Protein AF-A0A968TS36-F1 (afdb_monomer_lite)

Secondary structure (DSSP, 8-state):
--HHHHHHHHHHS-HHHHHHHHHHHHHHHHHHHHHHHHHHHHHHHHHHHTT-----S-HHHHHHHHH-

Radius of gyration: 20.86 Å; chains: 1; bounding box: 39×23×51 Å

Sequence (68 aa):
MQFHLLVDEIRHLSLPEKQEMRNLLDKFLIEERRTEIARNHEQSLEAHRRGELEFSNDPARLRQLLEG

Structure (mmCIF, N/CA/C/O backbone):
data_AF-A0A968TS36-F1
#
_entry.id   AF-A0A968TS36-F1
#
loop_
_atom_site.group_PDB
_atom_site.id
_atom_site.type_symbol
_atom_site.label_atom_id
_atom_site.label_alt_id
_atom_site.label_comp_id
_atom_site.label_asym_id
_atom_site.label_entity_id
_atom_site.label_seq_id
_atom_site.pdbx_PDB_ins_code
_atom_site.Cartn_x
_atom_site.Cartn_y
_atom_site.Cartn_z
_atom_site.occupancy
_atom_site.B_iso_or_equiv
_atom_site.auth_seq_id
_atom_site.auth_comp_id
_atom_site.auth_asym_id
_atom_site.auth_atom_id
_atom_site.pdbx_PDB_model_num
ATOM 1 N N . MET A 1 1 ? -8.297 -2.966 -19.564 1.00 69.75 1 MET A N 1
ATOM 2 C CA . MET A 1 1 ? -7.016 -3.697 -19.664 1.00 69.75 1 MET A CA 1
ATOM 3 C C . MET A 1 1 ? -7.129 -4.972 -18.843 1.00 69.75 1 MET A C 1
ATOM 5 O O . MET A 1 1 ? -7.635 -4.901 -17.731 1.00 69.75 1 MET A O 1
ATOM 9 N N . GLN A 1 2 ? -6.758 -6.131 -19.388 1.00 95.00 2 GLN A N 1
ATOM 10 C CA . GLN A 1 2 ? -6.815 -7.403 -18.656 1.00 95.00 2 GLN A CA 1
ATOM 11 C C . GLN A 1 2 ? -5.540 -7.571 -17.820 1.00 95.00 2 GLN A C 1
ATOM 13 O O . GLN A 1 2 ? -4.456 -7.254 -18.299 1.00 95.00 2 GLN A O 1
ATOM 18 N N . PHE A 1 3 ? -5.656 -8.077 -16.587 1.00 94.31 3 PHE A N 1
ATOM 19 C CA . PHE A 1 3 ? -4.519 -8.188 -15.660 1.00 94.31 3 PHE A CA 1
ATOM 20 C C . PHE A 1 3 ? -3.334 -8.962 -16.254 1.00 94.31 3 PHE A C 1
ATOM 22 O O . PHE A 1 3 ? -2.189 -8.559 -16.091 1.00 94.31 3 PHE A O 1
ATOM 29 N N . HIS A 1 4 ? -3.600 -10.032 -17.007 1.00 95.44 4 HIS A N 1
ATOM 30 C CA . HIS A 1 4 ? -2.536 -10.821 -17.626 1.00 95.44 4 HIS A CA 1
ATOM 31 C C . HIS A 1 4 ? -1.743 -10.043 -18.690 1.00 95.44 4 HIS A C 1
ATOM 33 O O . HIS A 1 4 ? -0.547 -10.278 -18.814 1.00 95.44 4 HIS A O 1
ATOM 39 N N . LEU A 1 5 ? -2.374 -9.108 -19.415 1.00 96.88 5 LEU A N 1
ATOM 40 C CA . LEU A 1 5 ? -1.690 -8.258 -20.398 1.00 96.88 5 LEU A CA 1
ATOM 41 C C . LEU A 1 5 ? -0.757 -7.270 -19.697 1.00 96.88 5 LEU A C 1
ATOM 43 O O . LEU A 1 5 ? 0.397 -7.144 -20.080 1.00 96.88 5 LEU A O 1
ATOM 47 N N . LEU A 1 6 ? -1.222 -6.661 -18.603 1.00 95.12 6 LEU A N 1
ATOM 48 C CA . LEU A 1 6 ? -0.392 -5.786 -17.773 1.00 95.12 6 LEU A CA 1
ATOM 49 C C . LEU A 1 6 ? 0.833 -6.533 -17.225 1.00 95.12 6 LEU A C 1
ATOM 51 O O . LEU A 1 6 ? 1.949 -6.035 -17.297 1.00 95.12 6 LEU A O 1
ATOM 55 N N . VAL A 1 7 ? 0.645 -7.744 -16.696 1.00 95.31 7 VAL A N 1
ATOM 56 C CA . VAL A 1 7 ? 1.761 -8.563 -16.194 1.00 95.31 7 VAL A CA 1
ATOM 57 C C . VAL A 1 7 ? 2.764 -8.881 -17.304 1.00 95.31 7 VAL A C 1
ATOM 59 O O . VAL A 1 7 ? 3.972 -8.893 -17.056 1.00 95.31 7 VAL A O 1
ATOM 62 N N . ASP A 1 8 ? 2.280 -9.136 -18.519 1.00 95.94 8 ASP A N 1
ATOM 63 C CA . ASP A 1 8 ? 3.144 -9.392 -19.665 1.00 95.94 8 ASP A CA 1
ATOM 64 C C . ASP A 1 8 ? 3.933 -8.140 -20.077 1.00 95.94 8 ASP A C 1
ATOM 66 O O . ASP A 1 8 ? 5.143 -8.222 -20.268 1.00 95.94 8 ASP A O 1
ATOM 70 N N . GLU A 1 9 ? 3.313 -6.960 -20.098 1.00 96.06 9 GLU A N 1
ATOM 71 C CA . GLU A 1 9 ? 4.009 -5.686 -20.340 1.00 96.06 9 GLU A CA 1
ATOM 72 C C . GLU A 1 9 ? 5.116 -5.434 -19.304 1.00 96.06 9 GLU A C 1
ATOM 74 O O . GLU A 1 9 ? 6.260 -5.150 -19.665 1.00 96.06 9 GLU A O 1
ATOM 79 N N . ILE A 1 10 ? 4.826 -5.652 -18.016 1.00 95.50 10 ILE A N 1
ATOM 80 C CA . ILE A 1 10 ? 5.808 -5.516 -16.926 1.00 95.50 10 ILE A CA 1
ATOM 81 C C . ILE A 1 10 ? 6.995 -6.466 -17.124 1.00 95.50 10 ILE A C 1
ATOM 83 O O . ILE A 1 10 ? 8.140 -6.120 -16.819 1.00 95.50 10 ILE A O 1
ATOM 87 N N . ARG A 1 11 ? 6.755 -7.676 -17.646 1.00 95.38 11 ARG A N 1
ATOM 88 C CA . ARG A 1 11 ? 7.817 -8.660 -17.902 1.00 95.38 11 ARG A CA 1
ATOM 89 C C . ARG A 1 11 ? 8.832 -8.147 -18.922 1.00 95.38 11 ARG A C 1
ATOM 91 O O . ARG A 1 11 ? 10.020 -8.445 -18.765 1.00 95.38 11 ARG A O 1
ATOM 98 N N . HIS A 1 12 ? 8.391 -7.366 -19.903 1.00 97.19 12 HIS A N 1
ATOM 99 C CA . HIS A 1 12 ? 9.229 -6.848 -20.986 1.00 97.19 12 HIS A CA 1
ATOM 100 C C . HIS A 1 12 ? 9.977 -5.553 -20.636 1.00 97.19 12 HIS A C 1
ATOM 102 O O . HIS A 1 12 ? 10.875 -5.162 -21.377 1.00 97.19 12 HIS A O 1
ATOM 108 N N . LEU A 1 13 ? 9.681 -4.930 -19.491 1.00 97.75 13 LEU A N 1
ATOM 109 C CA . LEU A 1 13 ? 10.426 -3.771 -19.000 1.00 97.75 13 LEU A CA 1
ATOM 110 C C . LEU A 1 13 ? 11.908 -4.099 -18.757 1.00 97.75 13 LEU A C 1
ATOM 112 O O . LEU A 1 13 ? 12.275 -5.199 -18.313 1.00 97.75 13 LEU A O 1
ATOM 116 N N . SER A 1 14 ? 12.766 -3.110 -18.988 1.00 98.50 14 SER A N 1
ATOM 117 C CA . SER A 1 14 ? 14.172 -3.156 -18.596 1.00 98.50 14 SER A CA 1
ATOM 118 C C . SER A 1 14 ? 14.324 -3.236 -17.071 1.00 98.50 14 SER A C 1
ATOM 120 O O . SER A 1 14 ? 13.394 -2.969 -16.305 1.00 98.50 14 SER A O 1
ATOM 122 N N . LEU A 1 15 ? 15.512 -3.623 -16.595 1.00 97.81 15 LEU A N 1
ATOM 123 C CA . LEU A 1 15 ? 15.774 -3.705 -15.155 1.00 97.81 15 LEU A CA 1
ATOM 124 C C . LEU A 1 15 ? 15.541 -2.360 -14.427 1.00 97.81 15 LEU A C 1
ATOM 126 O O . LEU A 1 15 ? 14.849 -2.383 -13.408 1.00 97.81 15 LEU A O 1
ATOM 130 N N . PRO A 1 16 ? 16.026 -1.202 -14.926 1.00 98.38 16 PRO A N 1
ATOM 131 C CA . PRO A 1 16 ? 15.748 0.090 -14.295 1.00 98.38 16 PRO A CA 1
ATOM 132 C C . PRO A 1 16 ? 14.255 0.425 -14.227 1.00 98.38 16 PRO A C 1
ATOM 134 O O . PRO A 1 16 ? 13.775 0.876 -13.192 1.00 98.38 16 PRO A O 1
ATOM 137 N N . GLU A 1 17 ? 13.502 0.150 -15.294 1.00 98.25 17 GLU A N 1
ATOM 138 C CA . GLU A 1 17 ? 12.054 0.398 -15.335 1.00 98.25 17 GLU A CA 1
ATOM 139 C C . GLU A 1 17 ? 11.298 -0.489 -14.341 1.00 98.25 17 GLU A C 1
ATOM 141 O O . GLU A 1 17 ? 10.412 -0.011 -13.638 1.00 98.25 17 GLU A O 1
ATOM 146 N N . LYS A 1 18 ? 11.684 -1.765 -14.209 1.00 98.06 18 LYS A N 1
ATOM 147 C CA . LYS A 1 18 ? 11.132 -2.660 -13.176 1.00 98.06 18 LYS A CA 1
ATOM 148 C C . LYS A 1 18 ? 11.432 -2.158 -11.766 1.00 98.06 18 LYS A C 1
ATOM 150 O O . LYS A 1 18 ? 10.588 -2.287 -10.879 1.00 98.06 18 LYS A O 1
ATOM 155 N N . GLN A 1 19 ? 12.628 -1.613 -11.550 1.00 98.31 19 GLN A N 1
ATOM 156 C CA . GLN A 1 19 ? 13.024 -1.040 -10.266 1.00 98.31 19 GLN A CA 1
ATOM 157 C C . GLN A 1 19 ? 12.161 0.181 -9.927 1.00 98.31 19 GLN A C 1
ATOM 159 O O . GLN A 1 19 ? 11.636 0.271 -8.819 1.00 98.31 19 GLN A O 1
ATOM 164 N N . GLU A 1 20 ? 11.961 1.081 -10.890 1.00 98.06 20 GLU A N 1
ATOM 165 C CA . GLU A 1 20 ? 11.134 2.271 -10.695 1.00 98.06 20 GLU A CA 1
ATOM 166 C C . GLU A 1 20 ? 9.659 1.918 -10.508 1.00 98.06 20 GLU A C 1
ATOM 168 O O . GLU A 1 20 ? 9.000 2.443 -9.612 1.00 98.06 20 GLU A O 1
ATOM 173 N N . MET A 1 21 ? 9.150 0.953 -11.273 1.00 97.38 21 MET A N 1
ATOM 174 C CA . MET A 1 21 ? 7.788 0.466 -11.103 1.00 97.38 21 MET A CA 1
ATOM 175 C C . MET A 1 21 ? 7.550 -0.099 -9.701 1.00 97.38 21 MET A C 1
ATOM 177 O O . MET A 1 21 ? 6.512 0.180 -9.104 1.00 97.38 21 MET A O 1
ATOM 181 N N . ARG A 1 22 ? 8.510 -0.853 -9.151 1.00 97.44 22 ARG A N 1
ATOM 182 C CA . ARG A 1 22 ? 8.441 -1.316 -7.759 1.00 97.44 22 ARG A CA 1
ATOM 183 C C . ARG A 1 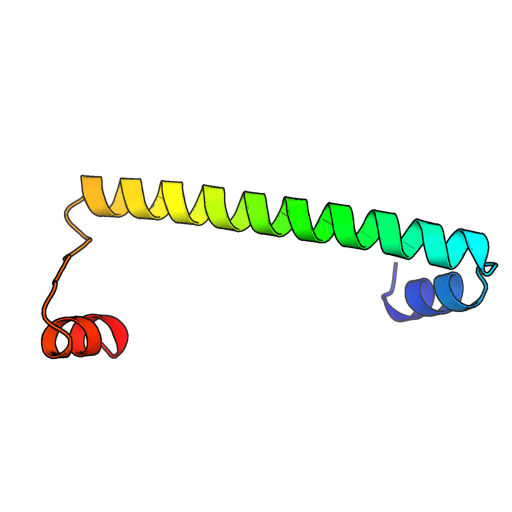22 ? 8.342 -0.134 -6.795 1.00 97.44 22 ARG A C 1
ATOM 185 O O . ARG A 1 22 ? 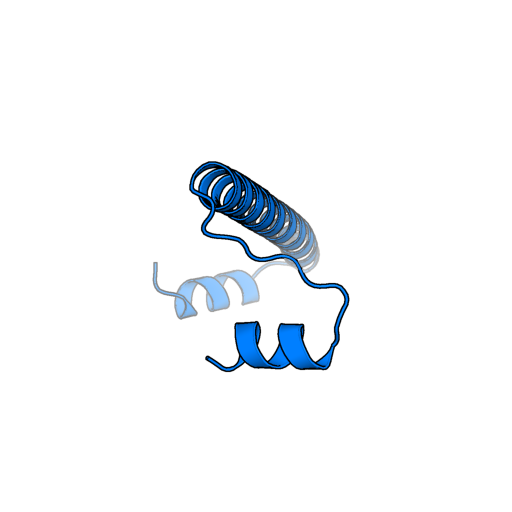7.430 -0.107 -5.979 1.00 97.44 22 ARG A O 1
ATOM 192 N N . ASN A 1 23 ? 9.223 0.857 -6.937 1.00 98.06 23 ASN A N 1
ATOM 193 C CA . ASN A 1 23 ? 9.223 2.042 -6.076 1.00 98.06 23 ASN A CA 1
ATOM 194 C C . ASN A 1 23 ? 7.880 2.791 -6.121 1.00 98.06 23 ASN A C 1
ATOM 196 O O . ASN A 1 23 ? 7.419 3.302 -5.101 1.00 98.06 23 ASN A O 1
ATOM 200 N N . LEU A 1 24 ? 7.264 2.889 -7.301 1.00 98.19 24 LEU A N 1
ATOM 201 C CA . LEU A 1 24 ? 5.962 3.531 -7.479 1.00 98.19 24 LEU A CA 1
ATOM 202 C C . LEU A 1 24 ? 4.832 2.712 -6.851 1.00 98.19 24 LEU A C 1
ATOM 204 O O . LEU A 1 24 ? 4.018 3.275 -6.121 1.00 98.19 24 LEU A O 1
ATOM 208 N N . LEU A 1 25 ? 4.804 1.397 -7.083 1.00 97.81 25 LEU A N 1
ATOM 209 C CA . LEU A 1 25 ? 3.807 0.506 -6.485 1.00 97.81 25 LEU A CA 1
ATOM 210 C C . LEU A 1 25 ? 3.870 0.533 -4.957 1.00 97.81 25 LEU A C 1
ATOM 212 O O . LEU A 1 25 ? 2.829 0.655 -4.317 1.00 97.81 25 LEU A O 1
ATOM 216 N N . ASP A 1 26 ? 5.069 0.504 -4.376 1.00 98.31 26 ASP A N 1
ATOM 217 C CA . ASP A 1 26 ? 5.245 0.587 -2.924 1.00 98.31 26 ASP A CA 1
ATOM 218 C C . ASP A 1 26 ? 4.655 1.892 -2.363 1.00 98.31 26 ASP A C 1
ATOM 220 O O . ASP A 1 26 ? 3.952 1.878 -1.351 1.00 98.31 26 ASP A O 1
ATOM 224 N N . LYS A 1 27 ? 4.871 3.026 -3.045 1.00 98.31 27 LYS A N 1
ATOM 225 C CA . LYS A 1 27 ? 4.273 4.317 -2.660 1.00 98.31 27 LYS A CA 1
ATOM 226 C C . LYS A 1 27 ? 2.749 4.286 -2.744 1.00 98.31 27 LYS A C 1
ATOM 228 O O . LYS A 1 27 ? 2.091 4.760 -1.822 1.00 98.31 27 LYS A O 1
ATOM 233 N N . PHE A 1 28 ? 2.184 3.732 -3.815 1.00 98.06 28 PHE A N 1
ATOM 234 C CA . PHE A 1 28 ? 0.730 3.653 -3.970 1.00 98.06 28 PHE A CA 1
ATOM 235 C C . PHE A 1 28 ? 0.086 2.767 -2.905 1.00 98.06 28 PHE A C 1
ATOM 237 O O . PHE A 1 28 ? -0.893 3.184 -2.294 1.00 98.06 28 PHE A O 1
ATOM 244 N N . LEU A 1 29 ? 0.684 1.615 -2.591 1.00 98.44 29 LEU A N 1
ATOM 245 C CA . LEU A 1 29 ? 0.207 0.738 -1.519 1.00 98.44 29 LEU A CA 1
ATOM 246 C C . LEU A 1 29 ? 0.231 1.430 -0.149 1.00 98.44 29 LEU A C 1
ATOM 248 O O . LEU A 1 29 ? -0.688 1.256 0.654 1.00 98.44 29 LEU A O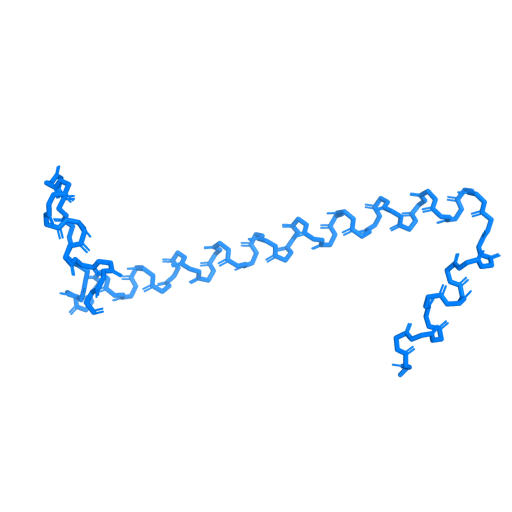 1
ATOM 252 N N . ILE A 1 30 ? 1.259 2.239 0.124 1.00 98.25 30 ILE A N 1
ATOM 253 C CA . ILE A 1 30 ? 1.330 3.040 1.353 1.00 98.25 30 ILE A CA 1
ATOM 254 C C . ILE A 1 30 ? 0.170 4.039 1.419 1.00 98.25 30 ILE A C 1
ATOM 256 O O . ILE A 1 30 ? -0.466 4.157 2.468 1.00 98.25 30 ILE A O 1
ATOM 260 N N . GLU A 1 31 ? -0.122 4.749 0.330 1.00 98.19 31 GLU A N 1
ATOM 261 C CA . GLU A 1 31 ? -1.222 5.718 0.302 1.00 98.19 31 GLU A CA 1
ATOM 262 C C . GLU A 1 31 ? -2.594 5.043 0.408 1.00 98.19 31 GLU A C 1
ATOM 264 O O . GLU A 1 31 ? -3.423 5.486 1.201 1.00 98.19 31 GLU A O 1
ATOM 269 N N . GLU A 1 32 ? -2.814 3.915 -0.272 1.00 98.12 32 GLU A N 1
ATOM 270 C CA . GLU A 1 32 ? -4.043 3.123 -0.123 1.00 98.12 32 GLU A CA 1
ATOM 271 C C . GLU A 1 32 ? -4.256 2.685 1.331 1.00 98.12 32 GLU A C 1
ATOM 273 O O . GLU A 1 32 ? -5.351 2.830 1.883 1.00 98.12 32 GLU A O 1
ATOM 278 N N . ARG A 1 33 ? -3.188 2.232 2.000 1.00 98.19 33 ARG A N 1
ATOM 279 C CA . ARG A 1 33 ? -3.242 1.870 3.420 1.00 98.19 33 ARG A CA 1
ATOM 280 C C . ARG A 1 33 ? -3.544 3.072 4.314 1.00 98.19 33 ARG A C 1
ATOM 282 O O . ARG A 1 33 ? -4.278 2.938 5.292 1.00 98.19 33 ARG A O 1
ATOM 289 N N . ARG A 1 34 ? -3.001 4.252 4.005 1.00 98.19 34 ARG A N 1
ATOM 290 C CA . ARG A 1 34 ? -3.309 5.495 4.734 1.00 98.19 34 ARG A CA 1
ATOM 291 C C . ARG A 1 34 ? -4.774 5.883 4.573 1.00 98.19 34 ARG A C 1
ATOM 293 O O . ARG A 1 34 ? -5.414 6.222 5.567 1.00 98.19 34 ARG A O 1
ATOM 300 N N . THR A 1 35 ? -5.321 5.780 3.364 1.00 97.94 35 THR A N 1
ATOM 301 C CA . THR A 1 35 ? -6.748 6.006 3.106 1.00 97.94 35 THR A CA 1
ATOM 302 C C . THR A 1 35 ? -7.619 5.015 3.875 1.00 97.94 35 THR A C 1
ATOM 304 O O . THR A 1 35 ? -8.602 5.421 4.495 1.00 97.94 35 THR A O 1
ATOM 307 N N . GLU A 1 36 ? -7.244 3.733 3.899 1.00 98.00 36 GLU A N 1
ATOM 308 C CA . GLU A 1 36 ? -7.939 2.709 4.685 1.00 98.00 36 GLU A CA 1
ATOM 309 C C . GLU A 1 36 ? -7.986 3.084 6.175 1.00 98.00 36 GLU A C 1
ATOM 311 O O . GLU A 1 36 ? -9.059 3.083 6.777 1.00 98.00 36 GLU A O 1
ATOM 316 N N . ILE A 1 37 ? -6.841 3.462 6.752 1.00 97.38 37 ILE A N 1
ATOM 317 C CA . ILE A 1 37 ? -6.731 3.883 8.156 1.00 97.38 37 ILE A CA 1
ATOM 318 C C . ILE A 1 37 ? -7.599 5.114 8.434 1.00 97.38 37 ILE A C 1
ATOM 320 O O . ILE A 1 37 ? -8.327 5.128 9.426 1.00 97.38 37 ILE A O 1
ATOM 324 N N . ALA A 1 38 ? -7.549 6.131 7.570 1.00 97.56 38 ALA A N 1
ATOM 325 C CA . ALA A 1 38 ? -8.336 7.353 7.733 1.00 97.56 38 ALA A CA 1
ATOM 326 C C . ALA A 1 38 ? -9.845 7.064 7.732 1.00 97.56 38 ALA A C 1
ATOM 328 O O . ALA A 1 38 ? -10.566 7.529 8.614 1.00 97.56 38 ALA A O 1
ATOM 329 N N . ARG A 1 39 ? -10.309 6.222 6.804 1.00 97.44 39 ARG A N 1
ATOM 330 C CA . ARG A 1 39 ? -11.706 5.781 6.745 1.00 97.44 39 ARG A CA 1
ATOM 331 C C . ARG A 1 39 ? -12.109 4.996 7.996 1.00 97.44 39 ARG A C 1
ATOM 333 O O . ARG A 1 39 ? -13.155 5.274 8.573 1.00 97.44 39 ARG A O 1
ATOM 340 N N . ASN A 1 40 ? -11.286 4.046 8.443 1.00 94.56 40 ASN A N 1
ATOM 341 C CA . ASN A 1 40 ? -11.569 3.263 9.652 1.00 94.56 40 ASN A CA 1
ATOM 342 C C . ASN A 1 40 ? -11.640 4.164 10.896 1.00 94.56 40 ASN A C 1
ATOM 344 O O . ASN A 1 40 ? -12.472 3.952 11.779 1.00 94.56 40 ASN A O 1
ATOM 348 N N . HIS A 1 41 ? -10.788 5.190 10.961 1.00 92.62 41 HIS A N 1
ATOM 349 C CA . HIS A 1 41 ? -10.810 6.184 12.027 1.00 92.62 41 HIS A CA 1
ATOM 350 C C . HIS A 1 41 ? -12.113 6.993 12.030 1.00 92.62 41 HIS A C 1
ATOM 352 O O . HIS A 1 41 ? -12.752 7.104 13.074 1.00 92.62 41 HIS A O 1
ATOM 358 N N . GLU A 1 42 ? -12.540 7.503 10.875 1.00 95.31 42 GLU A N 1
ATOM 359 C CA . GLU A 1 42 ? -13.798 8.245 10.744 1.00 95.31 42 GLU A CA 1
ATOM 360 C C . GLU A 1 42 ? -15.012 7.388 11.129 1.00 95.31 42 GLU A C 1
ATOM 362 O O . GLU A 1 42 ? -15.838 7.817 11.935 1.00 95.31 42 GLU A O 1
ATOM 367 N N . GLN A 1 43 ? -15.062 6.140 10.656 1.00 92.31 43 GLN A N 1
ATOM 368 C CA . GLN A 1 43 ? -16.104 5.179 11.029 1.00 92.31 43 GLN A CA 1
ATOM 369 C C . GLN A 1 43 ? -16.125 4.911 12.539 1.00 92.31 43 GLN A C 1
ATOM 371 O O . GLN A 1 43 ? -17.192 4.881 13.152 1.00 92.31 43 GLN A O 1
ATOM 376 N N . SER A 1 44 ? -14.950 4.767 13.157 1.00 87.81 44 SER A N 1
ATOM 377 C CA . SER A 1 44 ? -14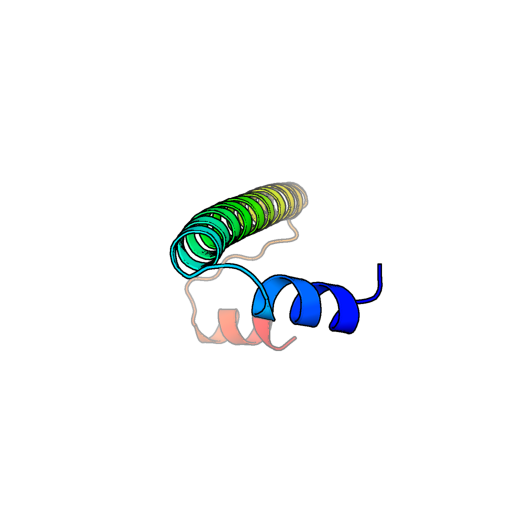.833 4.566 14.604 1.00 87.81 44 SER A CA 1
ATOM 378 C C . SER A 1 44 ? -15.313 5.793 15.385 1.00 87.81 44 SER A C 1
ATOM 380 O O . SER A 1 44 ? -16.010 5.660 16.387 1.00 87.81 44 SER A O 1
ATOM 382 N N . LEU A 1 45 ? -14.997 7.005 14.920 1.00 90.81 45 LEU A N 1
ATOM 383 C CA . LEU A 1 45 ? -15.502 8.236 15.531 1.00 90.81 45 LEU A CA 1
ATOM 384 C C . LEU A 1 45 ? -17.024 8.349 15.419 1.00 90.81 45 LEU A C 1
ATOM 386 O O . LEU A 1 45 ? -17.675 8.767 16.375 1.00 90.81 45 LEU A O 1
ATOM 390 N N . GLU A 1 46 ? -17.607 7.986 14.277 1.00 91.75 46 GLU A N 1
ATOM 391 C CA . GLU A 1 46 ? -19.061 7.961 14.111 1.00 91.75 46 GLU A CA 1
ATOM 392 C C . GLU A 1 46 ? -19.732 6.957 15.042 1.00 91.75 46 GLU A C 1
ATOM 394 O O . GLU A 1 46 ? -20.668 7.327 15.749 1.00 91.75 46 GLU A O 1
ATOM 399 N N . ALA A 1 47 ? -19.232 5.723 15.095 1.00 87.12 47 ALA A N 1
ATOM 400 C CA . ALA A 1 47 ? -19.767 4.688 15.971 1.00 87.12 47 ALA A CA 1
ATOM 401 C C . ALA A 1 47 ? -19.630 5.080 17.456 1.00 87.12 47 ALA A C 1
ATOM 403 O O . ALA A 1 47 ? -20.571 4.909 18.230 1.00 87.12 47 ALA A O 1
ATOM 404 N N . HIS A 1 48 ? -18.521 5.721 17.848 1.00 85.75 48 HIS A N 1
ATOM 405 C CA . HIS A 1 48 ? -18.380 6.310 19.184 1.00 85.75 48 HIS A CA 1
ATOM 406 C C . HIS A 1 48 ? -19.443 7.387 19.438 1.00 85.75 48 HIS A C 1
ATOM 408 O O . HIS A 1 48 ? -20.086 7.389 20.486 1.00 85.75 48 HIS A O 1
ATOM 414 N N . ARG A 1 49 ? -19.648 8.320 18.495 1.00 88.44 49 ARG A N 1
ATOM 415 C CA . ARG A 1 49 ? -20.668 9.379 18.619 1.00 88.44 49 ARG A CA 1
ATOM 416 C C . ARG A 1 49 ? -22.086 8.815 18.726 1.00 88.44 49 ARG A C 1
ATOM 418 O O . ARG A 1 49 ? -22.903 9.408 19.422 1.00 88.44 49 ARG A O 1
ATOM 425 N N . ARG A 1 50 ? -22.372 7.692 18.061 1.00 89.88 50 ARG A N 1
ATOM 426 C CA . ARG A 1 50 ? -23.661 6.983 18.137 1.00 89.88 50 ARG A CA 1
ATOM 427 C C . ARG A 1 50 ? -23.797 6.081 19.373 1.00 89.88 50 ARG A C 1
ATOM 429 O O . ARG A 1 50 ? -24.875 5.545 19.597 1.00 89.88 50 ARG A O 1
ATOM 436 N N . GLY A 1 51 ? -22.747 5.942 20.189 1.00 84.12 51 GLY A N 1
ATOM 437 C CA . GLY A 1 51 ? -22.740 5.062 21.365 1.00 84.12 51 GLY A CA 1
ATOM 438 C C . GLY A 1 51 ? -22.679 3.569 21.022 1.00 84.12 51 GLY A C 1
ATOM 439 O O . GLY A 1 51 ? -22.996 2.738 21.863 1.00 84.12 51 GLY A O 1
ATOM 440 N N . GLU A 1 52 ? -22.289 3.230 19.792 1.00 80.50 52 GLU A N 1
ATOM 441 C CA . GLU A 1 52 ? -22.233 1.859 19.264 1.00 80.50 52 GLU A CA 1
ATOM 442 C C . GLU A 1 52 ? -20.919 1.145 19.619 1.00 80.50 52 GLU A C 1
ATOM 444 O O . GLU A 1 52 ? -20.816 -0.070 19.468 1.00 80.50 52 GLU A O 1
ATOM 449 N N . LEU A 1 53 ? -19.906 1.886 20.083 1.00 74.12 53 LEU A N 1
ATOM 450 C CA . LEU A 1 53 ? -18.627 1.319 20.507 1.00 74.12 53 LEU A CA 1
ATOM 451 C C . LEU A 1 53 ? -18.604 1.090 22.016 1.00 74.12 53 LEU A C 1
ATOM 453 O O . LEU A 1 53 ? -18.555 2.035 22.803 1.00 74.12 53 LEU A O 1
ATOM 457 N N . GLU A 1 54 ? -18.567 -0.181 22.406 1.00 70.81 54 GLU A N 1
ATOM 458 C CA . GLU A 1 54 ? -18.264 -0.593 23.772 1.00 70.81 54 GLU A CA 1
ATOM 459 C C . GLU A 1 54 ? -16.756 -0.847 23.903 1.00 70.81 54 GLU A C 1
ATOM 461 O O . GLU A 1 54 ? -16.205 -1.762 23.290 1.00 70.81 54 GLU A O 1
ATOM 466 N N . PHE A 1 55 ? -16.070 -0.030 24.707 1.00 74.06 55 PHE A N 1
ATOM 467 C CA . PHE A 1 55 ? -14.668 -0.257 25.050 1.00 74.06 55 PHE A CA 1
ATOM 468 C C . PHE A 1 55 ? -14.588 -1.049 26.348 1.00 74.06 55 PHE A C 1
ATOM 470 O O . PHE A 1 55 ? -15.171 -0.665 27.360 1.00 74.06 55 PHE A O 1
ATOM 477 N N . SER A 1 56 ? -13.820 -2.131 26.331 1.00 77.69 56 SER A N 1
ATOM 478 C CA . SER A 1 56 ? -13.517 -2.906 27.526 1.00 77.69 56 SER A CA 1
ATOM 479 C C . SER A 1 56 ? -12.016 -3.119 27.643 1.00 77.69 56 SER A C 1
ATOM 481 O O . SER A 1 56 ? -11.319 -3.295 26.647 1.00 77.69 56 SER A O 1
ATOM 483 N N . ASN A 1 57 ? -11.515 -3.096 28.871 1.00 84.25 57 ASN A N 1
ATOM 484 C CA . ASN A 1 57 ? -10.159 -3.514 29.213 1.00 84.25 57 ASN A CA 1
ATOM 485 C C . ASN A 1 57 ? -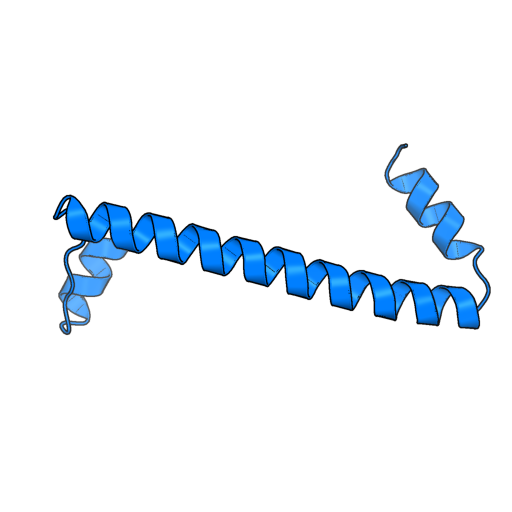10.114 -4.965 29.730 1.00 84.25 57 ASN A C 1
ATOM 487 O O . ASN A 1 57 ? -9.037 -5.439 30.083 1.00 84.25 57 ASN A O 1
ATOM 491 N N . ASP A 1 58 ? -11.255 -5.664 29.765 1.00 89.94 58 ASP A N 1
ATOM 492 C CA . ASP A 1 58 ? -11.353 -7.082 30.109 1.00 89.94 58 ASP A CA 1
ATOM 493 C C . ASP A 1 58 ? -11.200 -7.946 28.839 1.00 89.94 58 ASP A C 1
ATOM 495 O O . ASP A 1 58 ? -12.058 -7.897 27.949 1.00 89.94 58 ASP A O 1
ATOM 499 N N . PRO A 1 59 ? -10.142 -8.775 28.736 1.00 85.88 59 PRO A N 1
ATOM 500 C CA . PRO A 1 59 ? -9.930 -9.663 27.595 1.00 85.88 59 PRO A CA 1
ATOM 501 C C . PRO A 1 59 ? -11.093 -10.627 27.320 1.00 85.88 59 PRO A C 1
ATOM 503 O O . PRO A 1 59 ? -11.333 -10.965 26.160 1.00 85.88 59 PRO A O 1
ATOM 506 N N . ALA A 1 60 ? -11.820 -11.070 28.353 1.00 87.81 60 ALA A N 1
ATOM 507 C CA . ALA A 1 60 ? -12.969 -11.959 28.183 1.00 87.81 60 ALA A CA 1
ATOM 508 C C . ALA A 1 60 ? -14.139 -11.227 27.510 1.00 87.81 60 ALA A C 1
ATOM 510 O O . ALA A 1 60 ? -14.743 -11.751 26.571 1.00 87.81 60 ALA A O 1
ATOM 511 N N . ARG A 1 61 ? -14.408 -9.986 27.935 1.00 85.00 61 ARG A N 1
ATOM 512 C CA . ARG A 1 61 ? -15.417 -9.113 27.324 1.00 85.00 61 ARG A CA 1
ATOM 513 C C . ARG A 1 61 ? -15.038 -8.716 25.898 1.00 85.00 61 ARG A C 1
ATOM 515 O O . ARG A 1 61 ? -15.889 -8.751 25.017 1.00 85.00 61 ARG A O 1
ATOM 522 N N . LEU A 1 62 ? -13.764 -8.410 25.650 1.00 84.50 62 LEU A N 1
ATOM 523 C CA . LEU A 1 62 ? -13.260 -8.113 24.306 1.00 84.50 62 LEU A CA 1
ATOM 524 C C . LEU A 1 62 ? -13.453 -9.290 23.342 1.00 84.50 62 LEU A C 1
ATOM 526 O O . LEU A 1 62 ? -13.860 -9.073 22.206 1.00 84.50 62 LEU A O 1
ATOM 530 N N . ARG A 1 63 ? -13.219 -10.535 23.786 1.00 83.75 63 ARG A N 1
ATOM 531 C CA . ARG A 1 63 ? -13.484 -11.726 22.959 1.00 83.75 63 ARG A CA 1
ATOM 532 C C . ARG A 1 63 ? -14.947 -11.838 22.552 1.00 83.75 63 ARG A C 1
ATOM 534 O O . ARG A 1 63 ? -15.226 -12.046 21.380 1.00 83.75 63 ARG A O 1
ATOM 541 N N . GLN A 1 64 ? -15.867 -11.644 23.496 1.00 85.44 64 GLN A N 1
ATOM 542 C CA . GLN A 1 64 ? -17.306 -11.686 23.213 1.00 85.44 64 GLN A CA 1
ATOM 543 C C . GLN A 1 64 ? -17.739 -10.625 22.194 1.00 85.44 64 GLN A C 1
ATOM 545 O O . G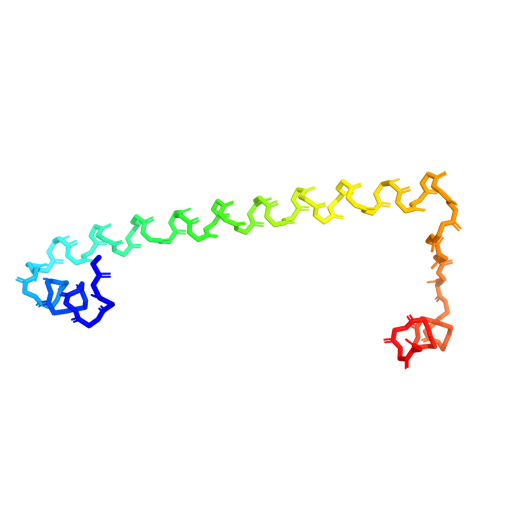LN A 1 64 ? -18.616 -10.893 21.385 1.00 85.44 64 GLN A O 1
ATOM 550 N N . LEU A 1 65 ? -17.120 -9.441 22.221 1.00 81.62 65 LEU A N 1
ATOM 551 C CA . LEU A 1 65 ? -17.404 -8.361 21.271 1.00 81.62 65 LEU A CA 1
ATOM 552 C C . LEU A 1 65 ? -16.845 -8.629 19.859 1.00 81.62 65 LEU A C 1
ATOM 554 O O . LEU A 1 65 ? -17.331 -8.036 18.903 1.00 81.62 65 LEU A O 1
ATOM 558 N N . LEU A 1 66 ? -15.826 -9.486 19.722 1.00 76.44 66 LEU A N 1
ATOM 559 C CA . LEU A 1 66 ? -15.191 -9.823 18.438 1.00 76.44 66 LEU A CA 1
ATOM 560 C C . LEU A 1 66 ? -15.757 -11.093 17.786 1.00 76.44 66 LEU A C 1
ATOM 562 O O . LEU A 1 66 ? -15.677 -11.236 16.569 1.00 76.44 66 LEU A O 1
ATOM 566 N N . GLU A 1 67 ? -16.257 -12.031 18.592 1.00 76.69 67 GLU A N 1
ATOM 567 C CA . GLU A 1 67 ? -16.770 -13.338 18.149 1.00 76.69 67 GLU A CA 1
ATOM 568 C C . GLU A 1 67 ? -18.307 -13.373 18.007 1.00 76.69 67 GLU A C 1
ATOM 570 O O . GLU A 1 67 ? -18.852 -14.406 17.612 1.00 76.69 67 GLU A O 1
ATOM 575 N N . GLY A 1 68 ? -18.991 -12.276 18.360 1.00 56.66 68 GLY A N 1
ATOM 576 C CA . GLY A 1 68 ? -20.451 -12.120 18.322 1.00 56.66 68 GLY A CA 1
ATOM 577 C C . GLY A 1 68 ? -21.022 -11.712 16.970 1.00 56.66 68 GLY A C 1
ATOM 578 O O . GLY A 1 68 ? -20.333 -10.992 16.216 1.00 56.66 68 GLY A O 1
#

Foldseek 3Di:
DDPVVVVVVLVPDDPVVVVVVVVVVVVVVVVVVVVVVVVVVVVVVVCVVVVNDDDDPDPVVVVVVVVD

pLDDT: mean 91.23, std 8.88, range [56.66, 98.5]